Protein AF-A0A843GSZ5-F1 (afdb_monomer)

Foldseek 3Di:
DDPDPLPDDDAQAALPPRHPQKDWDWDWDQDPNDTFIKIKIARPPPRDIDIDRDSVVRRVVRNCSNPDVVDDD

Mean predicted aligned error: 7.59 Å

Solvent-accessible surface area (backbone atoms only — not comparable to full-atom values): 4680 Å² total; per-residue (Å²): 134,81,83,72,82,76,86,66,86,80,83,63,52,34,65,88,78,64,43,74,56,62,49,76,48,79,44,81,43,81,54,97,94,39,84,45,55,38,22,35,42,35,24,82,84,77,68,53,68,50,77,28,76,35,70,68,57,34,51,50,59,57,39,42,67,64,63,36,96,91,54,83,129

Secondary structure (DSSP, 8-state):
-------SSPPPPPTTT----EEEEEEEEEETTEEEEEEEEEETTT--EEEESSHHHHHHHHHHTT--TTS--

Nearest PDB structures (foldseek):
  3mo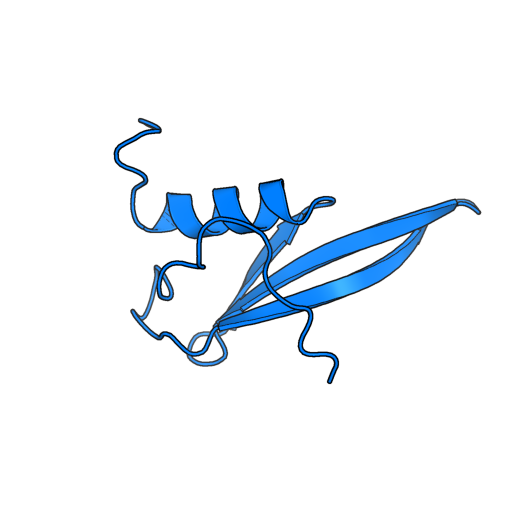n-assembly4_G  TM=7.950E-01  e=1.490E+00  Dioscoreophyllum cumminsii
  6lay-assembly1_B  TM=7.620E-01  e=1.802E+00  Dioscoreophyllum cumminsii
  6l4n-assembly1_A  TM=6.120E-01  e=5.761E-01  Dioscoreophyllum cumminsii
  3k44-assembly4_D  TM=6.833E-01  e=1.691E+00  Drosophila melanogaster
  8jz1-assembly1_B  TM=7.137E-01  e=4.659E+00  Dioscoreophyllum cumminsii

Structure (mmCIF, N/CA/C/O backbone):
data_AF-A0A843GSZ5-F1
#
_entry.id   AF-A0A843GSZ5-F1
#
loop_
_atom_site.group_PDB
_atom_site.id
_atom_site.type_symbol
_atom_site.label_atom_id
_atom_site.label_alt_id
_atom_site.label_comp_id
_atom_site.label_asym_id
_atom_site.label_entity_id
_atom_site.label_seq_id
_atom_site.pdbx_PDB_ins_code
_atom_site.Cartn_x
_atom_site.Cartn_y
_atom_site.Cartn_z
_atom_site.occupancy
_atom_site.B_iso_or_equiv
_atom_site.auth_seq_id
_atom_site.auth_comp_id
_atom_site.auth_asym_id
_atom_site.auth_atom_id
_atom_site.pdbx_PDB_model_num
ATOM 1 N N . MET A 1 1 ? 14.381 2.023 10.004 1.00 42.81 1 MET A N 1
ATOM 2 C CA . MET A 1 1 ? 13.025 2.352 9.512 1.00 42.81 1 MET A CA 1
ATOM 3 C C . MET A 1 1 ? 12.977 3.841 9.213 1.00 42.81 1 MET A C 1
ATOM 5 O O . MET A 1 1 ? 12.977 4.638 10.143 1.00 42.81 1 MET A O 1
ATOM 9 N N . LEU A 1 2 ? 13.044 4.224 7.938 1.00 31.45 2 LEU A N 1
ATOM 10 C CA . LEU A 1 2 ? 12.970 5.626 7.525 1.00 31.45 2 LEU A CA 1
ATOM 11 C C . LEU A 1 2 ? 11.515 6.098 7.637 1.00 31.45 2 LEU A C 1
ATOM 13 O O . LEU A 1 2 ? 10.648 5.625 6.908 1.00 31.45 2 LEU A O 1
ATOM 17 N N . LYS A 1 3 ? 11.242 7.017 8.568 1.00 39.66 3 LYS A N 1
ATOM 18 C CA . LYS A 1 3 ? 9.981 7.765 8.613 1.00 39.66 3 LYS A CA 1
ATOM 19 C C . LYS A 1 3 ? 10.072 8.869 7.564 1.00 39.66 3 LYS A C 1
ATOM 21 O O . LYS A 1 3 ? 10.546 9.961 7.857 1.00 39.66 3 LYS A O 1
ATOM 26 N N . ILE A 1 4 ? 9.698 8.557 6.327 1.00 47.91 4 ILE A N 1
ATOM 27 C CA . ILE A 1 4 ? 9.684 9.544 5.246 1.00 47.91 4 ILE A CA 1
ATOM 28 C C . ILE A 1 4 ? 8.545 10.536 5.539 1.00 47.91 4 ILE A C 1
ATOM 30 O O . ILE A 1 4 ? 7.402 10.098 5.711 1.00 47.91 4 ILE A O 1
ATOM 34 N N . PRO A 1 5 ? 8.817 11.852 5.637 1.00 44.97 5 PRO A N 1
ATOM 35 C CA . PRO A 1 5 ? 7.778 12.846 5.861 1.00 44.97 5 PRO A CA 1
ATOM 36 C C . PRO A 1 5 ? 6.763 12.799 4.716 1.00 44.97 5 PRO A C 1
ATOM 38 O O . PRO A 1 5 ? 7.095 12.908 3.536 1.00 44.97 5 PRO A O 1
ATOM 41 N N . ILE A 1 6 ? 5.503 12.579 5.084 1.00 53.06 6 ILE A N 1
ATOM 42 C CA . ILE A 1 6 ? 4.398 12.318 4.166 1.00 53.06 6 ILE A CA 1
ATOM 43 C C . ILE A 1 6 ? 3.937 13.654 3.564 1.00 53.06 6 ILE A C 1
ATOM 45 O O . ILE A 1 6 ? 2.939 14.216 3.996 1.00 53.06 6 ILE A O 1
ATOM 49 N N . THR A 1 7 ? 4.628 14.191 2.559 1.00 43.41 7 THR A N 1
ATOM 50 C CA . THR A 1 7 ? 4.083 15.318 1.783 1.00 43.41 7 THR A CA 1
ATOM 51 C C . THR A 1 7 ? 2.894 14.810 0.940 1.00 43.41 7 THR A C 1
ATOM 53 O O . THR A 1 7 ? 2.996 13.824 0.201 1.00 43.41 7 THR A O 1
ATOM 56 N N . GLY A 1 8 ? 1.700 15.382 1.151 1.00 54.75 8 GLY A N 1
ATOM 57 C CA . GLY A 1 8 ? 0.419 14.984 0.531 1.00 54.75 8 GLY A CA 1
ATOM 58 C C . GLY A 1 8 ? -0.710 14.722 1.545 1.00 54.75 8 GLY A C 1
ATOM 59 O O . GLY A 1 8 ? -0.458 14.694 2.746 1.00 54.75 8 GLY A O 1
ATOM 60 N N . LYS A 1 9 ? -1.959 14.526 1.071 1.00 62.72 9 LYS A N 1
ATOM 61 C CA . LYS A 1 9 ? -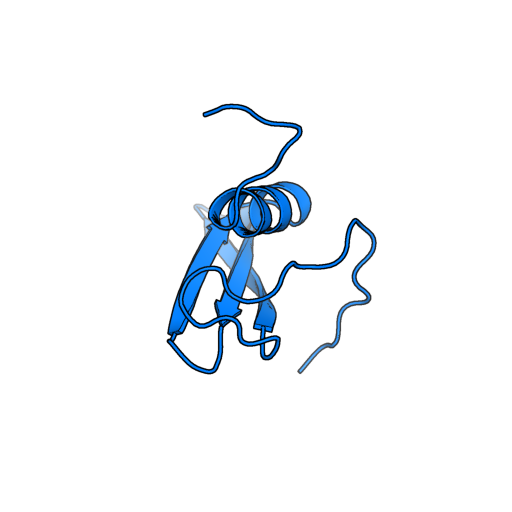3.116 14.207 1.942 1.00 62.72 9 LYS A CA 1
ATOM 62 C C . LYS A 1 9 ? -2.759 13.040 2.892 1.00 62.72 9 LYS A C 1
ATOM 64 O O . LYS A 1 9 ? -2.161 12.062 2.423 1.00 62.72 9 LYS A O 1
ATOM 69 N N . PRO A 1 10 ? -3.127 13.116 4.185 1.00 78.31 10 PRO A N 1
ATOM 70 C CA . PRO A 1 10 ? -2.871 12.042 5.138 1.00 78.31 10 PRO A CA 1
ATOM 71 C C . PRO A 1 10 ? -3.554 10.736 4.702 1.00 78.31 10 PRO A C 1
ATOM 73 O O . PRO A 1 10 ? -4.557 10.738 3.977 1.00 78.31 10 PRO A O 1
ATOM 76 N N . LEU A 1 11 ? -2.981 9.605 5.116 1.00 85.81 11 LEU A N 1
ATOM 77 C CA . LEU A 1 11 ? -3.590 8.296 4.896 1.00 85.81 11 LEU A CA 1
ATOM 78 C C . LEU A 1 11 ? -4.844 8.168 5.760 1.00 85.81 11 LEU A C 1
ATOM 80 O O . LEU A 1 11 ? -4.802 8.4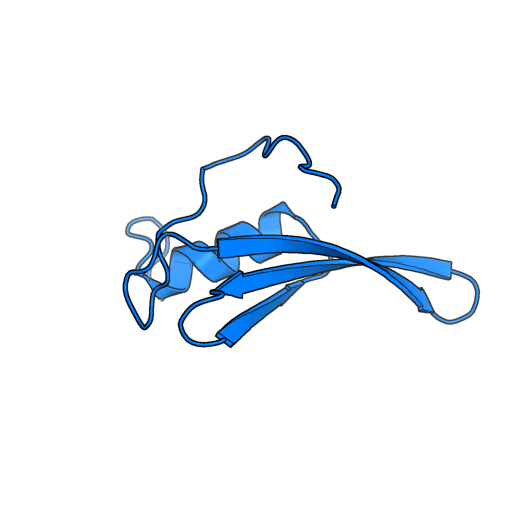40 6.957 1.00 85.81 11 LEU A O 1
ATOM 84 N N . LYS A 1 12 ? -5.954 7.745 5.149 1.00 88.81 12 LYS A N 1
ATOM 85 C CA . LYS A 1 12 ? -7.155 7.346 5.885 1.00 88.81 12 LYS A CA 1
ATOM 86 C C . LYS A 1 12 ? -6.864 6.059 6.682 1.00 88.81 12 LYS A C 1
ATOM 88 O O . LYS A 1 12 ? -6.044 5.251 6.224 1.00 88.81 12 LYS A O 1
ATOM 93 N N . PRO A 1 13 ? -7.577 5.827 7.804 1.00 91.44 13 PRO A N 1
ATOM 94 C CA . PRO A 1 13 ? -7.512 4.574 8.553 1.00 91.44 13 PRO A CA 1
ATOM 95 C C . PRO A 1 13 ? -7.780 3.366 7.655 1.00 91.44 13 PRO A C 1
ATOM 97 O O . PRO A 1 13 ? -8.393 3.486 6.588 1.00 91.44 13 PRO A O 1
ATOM 100 N N . CYS A 1 14 ? -7.365 2.183 8.104 1.00 92.19 14 CYS A N 1
ATOM 101 C CA . CYS A 1 14 ? -7.499 0.969 7.321 1.00 92.19 14 CYS A CA 1
ATOM 102 C C . CYS A 1 14 ? -8.967 0.748 6.925 1.00 92.19 14 CYS A C 1
ATOM 104 O O . CYS A 1 14 ? -9.834 0.689 7.801 1.00 92.19 14 CYS A O 1
ATOM 106 N N . PRO A 1 15 ? -9.266 0.583 5.628 1.00 90.06 15 PRO A N 1
ATOM 107 C CA . PRO A 1 15 ? -10.641 0.470 5.153 1.00 90.06 15 PRO A CA 1
ATOM 108 C C . PRO A 1 15 ? -11.327 -0.831 5.584 1.00 90.06 15 PRO A C 1
ATOM 110 O O . PRO A 1 15 ? -12.549 -0.896 5.572 1.00 90.06 15 PRO A O 1
ATOM 113 N N . PHE A 1 16 ? -10.558 -1.842 5.997 1.00 89.25 16 PHE A N 1
ATOM 114 C CA . PHE A 1 16 ? -11.082 -3.156 6.374 1.00 89.25 16 PHE A CA 1
ATOM 115 C C . PHE A 1 16 ? -11.276 -3.321 7.885 1.00 89.25 16 PHE A C 1
ATOM 117 O O . PHE A 1 16 ? -12.231 -3.955 8.312 1.00 89.25 16 PHE A O 1
ATOM 124 N N . CYS A 1 17 ? -10.376 -2.766 8.705 1.00 92.00 17 CYS A N 1
ATOM 125 C CA . CYS A 1 17 ? -10.390 -2.971 10.162 1.00 92.00 17 CYS A CA 1
ATOM 126 C C . CYS A 1 17 ? -10.408 -1.675 10.985 1.00 92.00 17 CYS A C 1
ATOM 128 O O . CYS A 1 17 ? -10.335 -1.729 12.214 1.00 92.00 17 CYS A O 1
ATOM 130 N N . GLY A 1 18 ? -10.426 -0.514 10.322 1.00 90.88 18 GLY A N 1
ATOM 131 C CA . GLY A 1 18 ? -10.470 0.806 10.954 1.00 90.88 18 GLY A CA 1
ATOM 132 C C . GLY A 1 18 ? -9.198 1.229 11.692 1.00 90.88 18 GLY A C 1
ATOM 133 O O . GLY A 1 18 ? -9.212 2.261 12.344 1.00 90.88 18 GLY A O 1
ATOM 134 N N . SER A 1 19 ? -8.111 0.454 11.630 1.00 91.31 19 SER A N 1
ATOM 135 C CA . SER A 1 19 ? -6.874 0.771 12.352 1.00 91.31 19 SER A CA 1
ATOM 136 C C . SER A 1 19 ? -6.077 1.898 11.695 1.00 91.31 19 SER A C 1
ATOM 138 O O . SER A 1 19 ? -5.868 1.874 10.483 1.00 91.31 19 SER A O 1
ATOM 140 N N . ASP A 1 20 ? -5.542 2.798 12.517 1.00 90.94 20 ASP A N 1
ATOM 141 C CA . ASP A 1 20 ? -4.573 3.826 12.111 1.00 90.94 20 ASP A CA 1
ATOM 142 C C . ASP A 1 20 ? -3.128 3.314 12.056 1.00 90.94 20 ASP A C 1
ATOM 144 O O . ASP A 1 20 ? -2.220 4.039 11.652 1.00 90.94 20 ASP A O 1
ATOM 148 N N . ASN A 1 21 ? -2.891 2.054 12.442 1.00 91.06 21 ASN A N 1
ATOM 149 C CA . ASN A 1 21 ? -1.572 1.436 12.366 1.00 91.06 21 ASN A CA 1
ATOM 150 C C . ASN A 1 21 ? -1.275 1.029 10.916 1.00 91.06 21 ASN A C 1
ATOM 152 O O . ASN A 1 21 ? -1.486 -0.118 10.506 1.00 91.06 21 ASN A O 1
ATOM 156 N N . ILE A 1 22 ? -0.860 2.025 10.137 1.00 92.00 22 ILE A N 1
ATOM 157 C CA . ILE A 1 22 ? -0.597 1.933 8.707 1.00 92.00 22 ILE A CA 1
ATOM 158 C C . ILE A 1 22 ? 0.840 2.360 8.440 1.00 92.00 22 ILE A C 1
ATOM 160 O O . ILE A 1 22 ? 1.279 3.426 8.872 1.00 92.00 22 ILE A O 1
ATOM 164 N N . SER A 1 23 ? 1.548 1.542 7.673 1.00 90.75 23 SER A N 1
ATOM 165 C CA . SER A 1 23 ? 2.911 1.802 7.230 1.00 90.75 23 SER A CA 1
ATOM 166 C C . SER A 1 23 ? 2.929 2.087 5.732 1.00 90.75 23 SER A C 1
ATOM 168 O O . SER A 1 23 ? 2.265 1.399 4.959 1.00 90.75 23 SER A O 1
ATOM 170 N N . LEU A 1 24 ? 3.703 3.093 5.324 1.00 90.12 24 LEU A N 1
ATOM 171 C CA . LEU A 1 24 ? 4.081 3.340 3.933 1.00 90.12 24 LEU A CA 1
ATOM 172 C C . LEU A 1 24 ? 5.576 3.060 3.805 1.00 90.12 24 LEU A C 1
ATOM 174 O O . LEU A 1 24 ? 6.373 3.644 4.538 1.00 90.12 24 LEU A O 1
ATOM 178 N N . PHE A 1 25 ? 5.944 2.192 2.873 1.00 90.62 25 PHE A N 1
ATOM 179 C CA . PHE A 1 25 ? 7.332 1.866 2.576 1.00 90.62 25 PHE A CA 1
ATOM 180 C C . PHE A 1 25 ? 7.604 1.925 1.076 1.00 90.62 25 PHE A C 1
ATOM 182 O O . PHE A 1 25 ? 6.709 1.736 0.252 1.00 90.62 25 PHE A O 1
ATOM 189 N N . GLU A 1 26 ? 8.852 2.236 0.746 1.00 92.44 26 GLU A N 1
ATOM 190 C CA . GLU A 1 26 ? 9.389 2.277 -0.609 1.00 92.44 26 GLU A CA 1
ATOM 191 C C . GLU A 1 26 ? 10.350 1.095 -0.779 1.00 92.44 26 GLU A C 1
ATOM 193 O O . GLU A 1 26 ? 11.219 0.858 0.061 1.00 92.44 26 GLU A O 1
ATOM 198 N N . GLU A 1 27 ? 10.171 0.340 -1.855 1.00 90.44 27 GLU A N 1
ATOM 199 C CA . GLU A 1 27 ? 11.012 -0.777 -2.268 1.00 90.44 27 GLU A CA 1
ATOM 200 C C . GLU A 1 27 ? 11.655 -0.413 -3.612 1.00 90.44 27 GLU A C 1
ATOM 202 O O . GLU A 1 27 ? 10.953 -0.179 -4.596 1.00 90.44 27 GLU A O 1
ATOM 207 N N . CYS A 1 28 ? 12.987 -0.372 -3.669 1.00 90.12 28 CYS A N 1
ATOM 208 C CA . CYS A 1 28 ? 13.713 -0.241 -4.932 1.00 90.12 28 CYS A CA 1
ATOM 209 C C . CYS A 1 28 ? 13.710 -1.592 -5.655 1.00 90.12 28 CYS A C 1
ATOM 211 O O . CYS A 1 28 ? 14.132 -2.604 -5.090 1.00 90.12 28 CYS A O 1
ATOM 213 N N . VAL A 1 29 ? 13.240 -1.609 -6.899 1.00 88.19 29 VAL A N 1
ATOM 214 C CA . VAL A 1 29 ? 13.213 -2.789 -7.761 1.00 88.19 29 VAL A CA 1
ATOM 215 C C . VAL A 1 29 ? 14.118 -2.575 -8.968 1.00 88.19 29 VAL A C 1
ATOM 217 O O . VAL A 1 29 ? 14.108 -1.523 -9.602 1.00 88.19 29 VAL A O 1
ATOM 220 N N . ASN A 1 30 ? 14.912 -3.592 -9.294 1.00 88.88 30 ASN A N 1
ATOM 221 C CA . ASN A 1 30 ? 15.728 -3.593 -10.502 1.00 88.88 30 ASN A CA 1
ATOM 222 C C . ASN A 1 30 ? 14.953 -4.302 -11.613 1.00 88.88 30 ASN A C 1
ATOM 224 O O . ASN A 1 30 ? 14.639 -5.486 -11.484 1.00 88.88 30 ASN A O 1
ATOM 228 N N . PHE A 1 31 ? 14.672 -3.600 -12.706 1.00 78.69 31 PHE A N 1
ATOM 229 C CA . PHE A 1 31 ? 14.015 -4.161 -13.881 1.00 78.69 31 PHE A CA 1
ATOM 230 C C . PHE A 1 31 ? 14.869 -3.914 -15.124 1.00 78.69 31 PHE A C 1
ATOM 232 O O . PHE A 1 31 ? 15.065 -2.770 -15.515 1.00 78.69 31 PHE A O 1
ATOM 239 N N . MET A 1 32 ? 15.398 -4.981 -15.736 1.00 77.62 32 MET A N 1
ATOM 240 C CA . MET A 1 32 ? 16.182 -4.924 -16.986 1.00 77.62 32 MET A CA 1
ATOM 241 C C . MET A 1 32 ? 17.229 -3.786 -17.024 1.00 77.62 32 MET A C 1
ATOM 243 O O . MET A 1 32 ? 17.284 -3.021 -17.980 1.00 77.62 32 MET A O 1
ATOM 247 N N . ASN A 1 33 ? 18.062 -3.675 -15.982 1.00 85.62 33 ASN A N 1
ATOM 248 C CA . ASN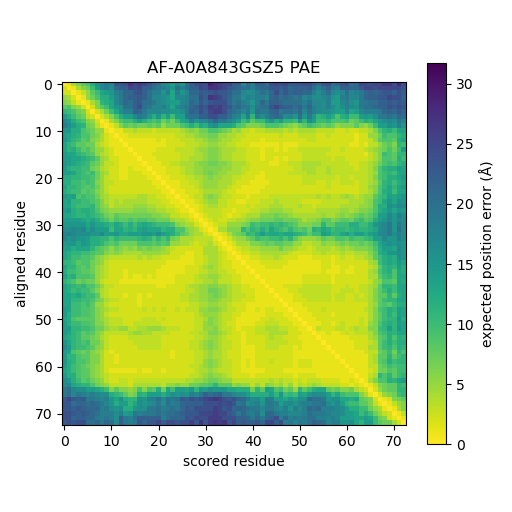 A 1 33 ? 19.097 -2.636 -15.797 1.00 85.62 33 ASN A CA 1
ATOM 249 C C . ASN A 1 33 ? 18.603 -1.220 -15.444 1.00 85.62 33 ASN A C 1
ATOM 251 O O . ASN A 1 33 ? 19.420 -0.308 -15.324 1.00 85.62 33 ASN A O 1
ATOM 255 N N . PHE A 1 34 ? 17.307 -1.033 -15.195 1.00 81.62 34 PHE A N 1
ATOM 256 C CA . PHE A 1 34 ? 16.744 0.204 -14.657 1.00 81.62 34 PHE A CA 1
ATOM 257 C C . PHE A 1 34 ? 16.371 0.031 -13.183 1.00 81.62 34 PHE A C 1
ATOM 259 O O . PHE A 1 34 ? 15.892 -1.028 -12.771 1.00 81.62 34 PHE A O 1
ATOM 266 N N . LYS A 1 35 ? 16.601 1.079 -12.386 1.00 86.69 35 LYS A N 1
ATOM 267 C CA . LYS A 1 35 ? 16.095 1.171 -11.013 1.00 86.69 35 LYS A CA 1
ATOM 268 C C . LYS A 1 35 ? 14.733 1.841 -11.052 1.00 86.69 35 LYS A C 1
ATOM 270 O O . LYS A 1 35 ? 14.623 2.952 -11.564 1.00 86.69 35 LYS A O 1
ATOM 275 N N . ASP A 1 36 ? 13.738 1.177 -10.492 1.00 90.00 36 ASP A N 1
ATOM 276 C CA . ASP A 1 36 ? 12.400 1.720 -10.296 1.00 90.00 36 ASP A CA 1
ATOM 277 C C . ASP A 1 36 ? 12.001 1.586 -8.819 1.00 90.00 36 ASP A C 1
ATOM 279 O O . ASP A 1 36 ? 12.646 0.870 -8.049 1.00 90.00 36 ASP A O 1
ATOM 283 N N . TYR A 1 37 ? 10.956 2.291 -8.402 1.00 89.06 37 TYR A N 1
ATOM 284 C CA . TYR A 1 37 ? 10.501 2.324 -7.017 1.00 89.06 37 TYR A CA 1
ATOM 285 C C . TYR A 1 37 ? 9.042 1.892 -6.919 1.00 89.06 37 TYR A C 1
ATOM 287 O O . TYR A 1 37 ? 8.148 2.427 -7.576 1.00 89.06 37 TYR A O 1
ATOM 295 N N . ILE A 1 38 ? 8.788 0.926 -6.043 1.00 92.19 38 ILE A N 1
ATOM 296 C CA . ILE A 1 38 ? 7.444 0.491 -5.690 1.00 92.19 38 ILE A CA 1
ATOM 297 C C . ILE A 1 38 ? 7.122 1.011 -4.299 1.00 92.19 38 ILE A C 1
ATOM 299 O O . ILE A 1 38 ? 7.854 0.792 -3.340 1.00 92.19 38 ILE A O 1
ATOM 303 N N . TYR A 1 39 ? 5.971 1.653 -4.179 1.00 93.00 39 TYR A N 1
ATOM 304 C CA . TYR A 1 39 ? 5.429 2.115 -2.917 1.00 93.00 39 TYR A CA 1
ATOM 305 C C . TYR A 1 39 ? 4.354 1.156 -2.441 1.00 93.00 39 TYR A C 1
ATOM 307 O O . TYR A 1 39 ? 3.405 0.851 -3.174 1.00 93.00 39 TYR A O 1
ATOM 315 N N . THR A 1 40 ? 4.477 0.730 -1.191 1.00 93.56 40 THR A N 1
ATOM 316 C CA . THR A 1 40 ? 3.543 -0.179 -0.541 1.00 93.56 40 THR A CA 1
ATOM 317 C C . THR A 1 40 ? 2.921 0.498 0.671 1.00 93.56 40 THR A C 1
ATOM 319 O O . THR A 1 40 ? 3.630 1.048 1.510 1.00 93.56 40 THR A O 1
ATOM 322 N N . ILE A 1 41 ? 1.594 0.436 0.778 1.00 94.06 41 ILE A N 1
ATOM 323 C CA . ILE A 1 41 ? 0.879 0.741 2.022 1.00 94.06 41 ILE A CA 1
ATOM 324 C C . ILE A 1 41 ? 0.384 -0.568 2.622 1.00 94.06 41 ILE A C 1
ATOM 326 O O . ILE A 1 41 ? -0.207 -1.383 1.908 1.00 94.06 41 ILE A O 1
ATOM 330 N N . GLU A 1 42 ? 0.586 -0.744 3.924 1.00 94.38 42 GLU A N 1
ATOM 331 C CA . GLU A 1 42 ? 0.173 -1.919 4.687 1.00 94.38 42 GLU A CA 1
ATOM 332 C C . GLU A 1 42 ? -0.466 -1.521 6.018 1.00 94.38 42 GLU A C 1
ATOM 334 O O . GLU A 1 42 ? 0.032 -0.647 6.723 1.00 94.38 42 GLU A O 1
ATOM 339 N N . CYS A 1 43 ? -1.557 -2.190 6.387 1.00 93.81 43 CYS A N 1
ATOM 340 C CA . CYS A 1 43 ? -2.100 -2.130 7.737 1.00 93.81 43 CYS A CA 1
ATOM 341 C C . CYS A 1 43 ? -1.493 -3.235 8.604 1.00 93.81 43 CYS A C 1
ATOM 343 O O . CYS A 1 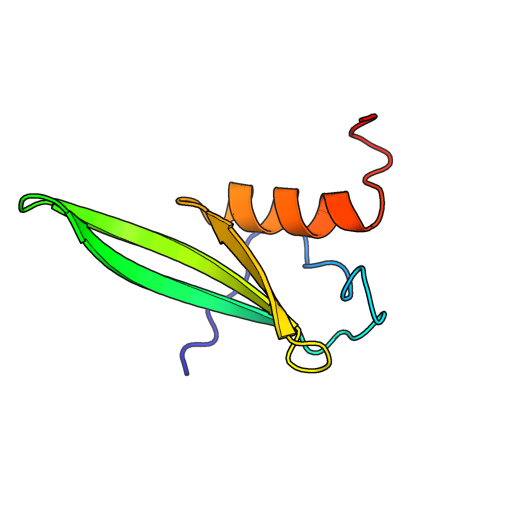43 ? -1.788 -4.408 8.388 1.00 93.81 43 CYS A O 1
ATOM 345 N N . SER A 1 44 ? -0.772 -2.864 9.660 1.00 92.50 44 SER A N 1
ATOM 346 C CA . SER A 1 44 ? -0.108 -3.801 10.579 1.00 92.50 44 SER A CA 1
ATOM 347 C C . SER A 1 44 ? -1.081 -4.651 11.413 1.00 92.50 44 SER A C 1
ATOM 349 O O . SER A 1 44 ? -0.666 -5.591 12.080 1.00 92.50 44 SER A O 1
ATOM 351 N N . ARG A 1 45 ? -2.379 -4.302 11.437 1.00 92.00 45 ARG A N 1
ATOM 352 C CA . ARG A 1 45 ? -3.404 -5.024 12.214 1.00 92.00 45 ARG A CA 1
ATOM 353 C C . ARG A 1 45 ? -4.043 -6.174 11.439 1.00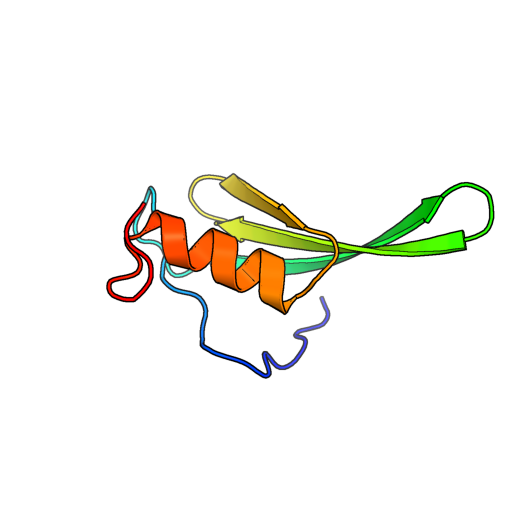 92.00 45 ARG A C 1
ATOM 355 O O . ARG A 1 45 ? -4.302 -7.221 12.012 1.00 92.00 45 ARG A O 1
ATOM 362 N N . CYS A 1 46 ? -4.386 -5.946 10.172 1.00 92.25 46 CYS A N 1
ATOM 363 C CA . CYS A 1 46 ? -5.125 -6.919 9.351 1.00 92.25 46 CYS A CA 1
ATOM 364 C C . CYS A 1 46 ? -4.368 -7.350 8.092 1.00 92.25 46 CYS A C 1
ATOM 366 O O . CYS A 1 46 ? -4.921 -8.074 7.270 1.00 92.25 46 CYS A O 1
ATOM 368 N N . ASN A 1 47 ? -3.133 -6.873 7.915 1.00 92.44 47 ASN A N 1
ATOM 369 C CA . ASN A 1 47 ? -2.249 -7.160 6.782 1.00 92.44 47 ASN A CA 1
ATOM 370 C C . ASN A 1 47 ? -2.823 -6.755 5.413 1.00 92.44 47 ASN A C 1
ATOM 372 O O . ASN A 1 47 ? -2.340 -7.180 4.360 1.00 92.44 47 ASN A O 1
ATOM 376 N N . ALA A 1 48 ? -3.853 -5.903 5.399 1.00 92.00 48 ALA A N 1
ATOM 377 C CA . ALA A 1 48 ? -4.361 -5.319 4.172 1.00 92.00 48 ALA A CA 1
ATOM 378 C C . ALA A 1 48 ? -3.271 -4.466 3.522 1.00 92.00 48 ALA A C 1
ATOM 380 O O . ALA A 1 48 ? -2.752 -3.540 4.146 1.00 92.00 48 ALA A O 1
ATOM 381 N N . ARG A 1 49 ? -2.964 -4.754 2.253 1.00 93.88 49 ARG A N 1
ATOM 382 C CA . ARG A 1 49 ? -1.858 -4.121 1.527 1.00 93.88 49 ARG A CA 1
ATOM 383 C C . ARG A 1 49 ? -2.242 -3.628 0.133 1.00 93.88 49 ARG A C 1
ATOM 385 O O . ARG A 1 49 ? -3.249 -4.054 -0.447 1.00 93.88 49 ARG A O 1
A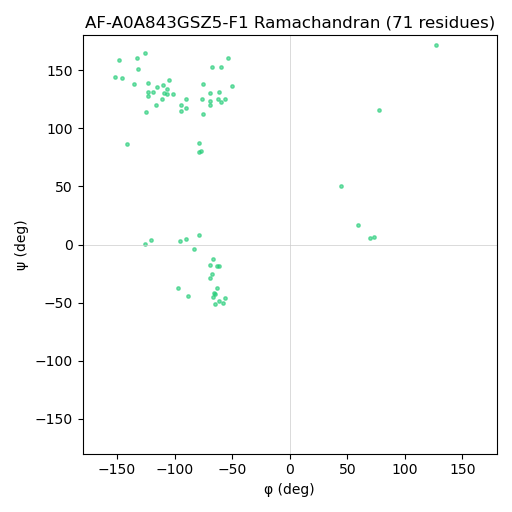TOM 392 N N . ILE A 1 50 ? -1.451 -2.709 -0.411 1.00 94.00 50 ILE A N 1
ATOM 393 C CA . ILE A 1 50 ? -1.520 -2.257 -1.807 1.00 94.00 50 ILE A CA 1
ATOM 394 C C . ILE A 1 50 ? -0.145 -1.789 -2.282 1.00 94.00 50 ILE A C 1
ATOM 396 O O . ILE A 1 50 ? 0.584 -1.184 -1.506 1.00 94.00 50 ILE A O 1
ATOM 400 N N . LYS A 1 51 ? 0.180 -2.039 -3.557 1.00 93.12 51 LYS A N 1
ATOM 401 C CA . LYS A 1 51 ? 1.429 -1.612 -4.205 1.00 93.12 51 LYS A CA 1
ATOM 402 C C . LYS A 1 51 ? 1.155 -0.762 -5.452 1.00 93.12 51 LYS A C 1
ATOM 404 O O . LYS A 1 51 ? 0.239 -1.086 -6.221 1.00 93.12 51 LYS A O 1
ATOM 409 N N . ARG A 1 52 ? 1.923 0.315 -5.660 1.00 93.19 52 ARG A N 1
ATOM 410 C CA . ARG A 1 52 ? 1.924 1.154 -6.881 1.00 93.19 52 ARG A CA 1
ATOM 411 C C . ARG A 1 52 ? 3.316 1.737 -7.140 1.00 93.19 52 ARG A C 1
ATOM 413 O O . ARG A 1 52 ? 4.075 1.926 -6.203 1.00 93.19 52 ARG A O 1
ATOM 420 N N . TYR A 1 53 ? 3.588 2.131 -8.380 1.00 90.00 53 TYR A N 1
ATOM 421 C CA . TYR A 1 53 ? 4.841 2.782 -8.801 1.00 90.00 53 TYR A CA 1
ATOM 422 C C . TYR A 1 53 ? 4.922 4.285 -8.465 1.00 90.00 53 TYR A C 1
ATOM 424 O O . TYR A 1 53 ? 5.818 4.988 -8.909 1.00 90.00 53 TYR A O 1
ATOM 432 N N . SER A 1 54 ? 3.964 4.831 -7.704 1.00 89.56 54 SER A N 1
ATOM 433 C CA . SER A 1 54 ? 4.027 6.224 -7.247 1.00 89.56 54 SER A CA 1
ATOM 434 C C . SER A 1 54 ? 3.418 6.411 -5.861 1.00 89.56 54 SER A C 1
ATOM 436 O O . SER A 1 54 ? 2.379 5.823 -5.538 1.00 89.56 54 SER A O 1
ATOM 438 N N . VAL A 1 55 ? 4.023 7.296 -5.060 1.00 89.56 55 VAL A N 1
ATOM 439 C CA . VAL A 1 55 ? 3.518 7.691 -3.732 1.00 89.56 55 VAL A CA 1
ATOM 440 C C . VAL A 1 55 ? 2.083 8.216 -3.830 1.00 89.56 55 VAL A C 1
ATOM 442 O O . VAL A 1 55 ? 1.204 7.831 -3.058 1.00 89.56 55 VAL A O 1
ATOM 445 N N . THR A 1 56 ? 1.818 9.092 -4.799 1.00 89.19 56 THR A N 1
ATOM 446 C CA . THR A 1 56 ? 0.489 9.682 -4.998 1.00 89.19 56 THR A CA 1
ATOM 447 C C . THR A 1 56 ? -0.535 8.621 -5.393 1.00 89.19 56 THR A C 1
ATOM 449 O O . THR A 1 56 ? -1.641 8.599 -4.851 1.00 89.19 56 THR A O 1
ATOM 452 N N . GLY A 1 57 ? -0.165 7.702 -6.291 1.00 89.25 57 GLY A N 1
ATOM 453 C CA . GLY A 1 57 ? -1.037 6.621 -6.740 1.00 89.25 57 GLY A CA 1
ATOM 454 C C . GLY A 1 57 ? -1.363 5.626 -5.629 1.00 89.25 57 GLY A C 1
ATOM 455 O O . GLY A 1 57 ? -2.525 5.229 -5.496 1.00 89.25 57 GLY A O 1
ATOM 456 N N . VAL A 1 58 ? -0.377 5.251 -4.803 1.00 91.94 58 VAL A N 1
ATOM 457 C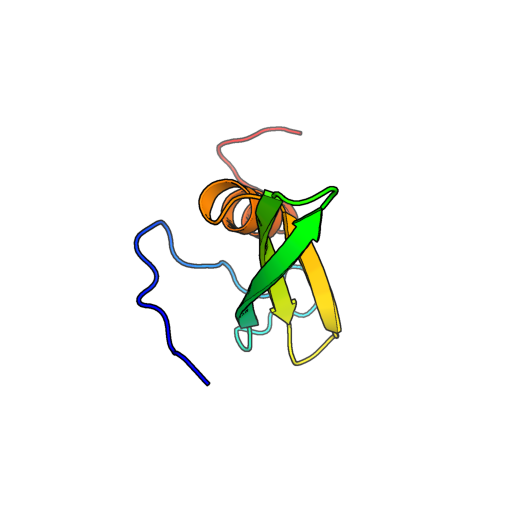 CA . VAL A 1 58 ? -0.597 4.314 -3.690 1.00 91.94 58 VAL A CA 1
ATOM 458 C C . VAL A 1 58 ? -1.508 4.931 -2.627 1.00 91.94 58 VAL A C 1
ATOM 460 O O . VAL A 1 58 ? -2.491 4.301 -2.238 1.00 91.94 58 VAL A O 1
ATOM 463 N N . LYS A 1 59 ? -1.273 6.198 -2.246 1.00 89.75 59 LYS A N 1
ATOM 464 C CA . LYS A 1 59 ? -2.108 6.939 -1.283 1.00 89.75 59 LYS A CA 1
ATOM 465 C C . LYS A 1 59 ? -3.542 7.098 -1.779 1.00 89.75 59 LYS A C 1
ATOM 467 O O . LYS A 1 59 ? -4.482 6.800 -1.047 1.00 89.75 59 LYS A O 1
ATOM 472 N N . ARG A 1 60 ? -3.718 7.531 -3.033 1.00 89.44 60 ARG A N 1
ATOM 473 C CA . ARG A 1 60 ? -5.039 7.683 -3.661 1.00 89.44 60 ARG A CA 1
ATOM 474 C C . ARG A 1 60 ? -5.792 6.354 -3.666 1.00 89.44 60 ARG A C 1
ATOM 476 O O . ARG A 1 60 ? -6.927 6.290 -3.209 1.00 89.44 60 ARG A O 1
ATOM 483 N N . SER A 1 61 ? -5.141 5.288 -4.128 1.00 90.31 61 SER A N 1
ATOM 484 C CA . SER A 1 61 ? -5.756 3.959 -4.201 1.00 90.31 61 SER A CA 1
ATOM 485 C C . SER A 1 61 ? -6.135 3.420 -2.817 1.00 90.31 61 SER A C 1
ATOM 487 O O . SER A 1 61 ? -7.174 2.784 -2.673 1.00 90.31 61 SER A O 1
ATOM 489 N N . TRP A 1 62 ? -5.319 3.683 -1.791 1.00 91.12 62 TRP A N 1
ATOM 490 C CA . TRP A 1 62 ? -5.644 3.331 -0.409 1.00 91.12 62 TRP A CA 1
ATOM 491 C C . TRP A 1 62 ? -6.863 4.103 0.106 1.00 91.12 62 TRP A C 1
ATOM 493 O O . TRP A 1 62 ? -7.824 3.499 0.578 1.00 91.12 62 TRP A O 1
ATOM 503 N N . ASN A 1 63 ? -6.862 5.429 -0.045 1.00 89.00 63 ASN A N 1
ATOM 504 C CA . ASN A 1 63 ? -7.912 6.301 0.483 1.00 89.00 63 ASN A CA 1
ATOM 505 C C . ASN A 1 63 ? -9.277 6.110 -0.208 1.00 89.00 63 ASN A C 1
ATOM 507 O O . ASN A 1 63 ? -10.305 6.359 0.428 1.00 89.00 63 ASN A O 1
ATOM 511 N N . ARG A 1 64 ? -9.302 5.630 -1.461 1.00 87.31 64 ARG A N 1
ATOM 512 C CA . ARG A 1 64 ? -10.533 5.278 -2.197 1.00 87.31 64 ARG A CA 1
ATOM 513 C C . ARG A 1 64 ? -11.251 4.049 -1.647 1.00 87.31 64 ARG A C 1
ATOM 515 O O . ARG A 1 64 ? -12.471 3.986 -1.698 1.00 87.31 64 ARG A O 1
ATOM 522 N N . ARG A 1 65 ? -10.532 3.101 -1.036 1.00 83.88 65 ARG A N 1
ATOM 523 C CA . ARG A 1 65 ? -11.140 1.886 -0.452 1.00 83.88 65 ARG A CA 1
ATOM 524 C C . ARG A 1 65 ? -12.112 2.178 0.698 1.00 83.88 65 ARG A C 1
ATOM 526 O O . ARG A 1 65 ? -12.914 1.324 1.043 1.00 83.88 65 ARG A O 1
ATOM 533 N N . LYS A 1 66 ? -12.030 3.367 1.299 1.00 68.50 66 LYS A N 1
ATOM 534 C CA . LYS A 1 66 ? -12.938 3.854 2.352 1.00 68.50 66 LYS A CA 1
ATOM 535 C C . LYS A 1 66 ? -14.148 4.621 1.796 1.00 68.50 66 LYS A C 1
ATOM 537 O O . LYS A 1 66 ? -14.894 5.185 2.588 1.00 68.50 66 LYS A O 1
ATOM 542 N N . GLY A 1 67 ? -14.303 4.673 0.471 1.00 55.19 67 GLY A N 1
ATOM 543 C CA . GLY A 1 67 ? -15.111 5.673 -0.216 1.00 55.19 67 GLY A CA 1
ATOM 544 C C . GLY A 1 67 ? -14.342 6.992 -0.271 1.00 55.19 67 GLY A C 1
ATOM 545 O O . GLY A 1 67 ? -13.994 7.581 0.761 1.00 55.19 67 GLY A O 1
ATOM 546 N N . ASP A 1 68 ? -14.000 7.440 -1.473 1.00 49.06 68 ASP A N 1
ATOM 547 C CA . ASP A 1 68 ? -13.617 8.829 -1.695 1.00 49.06 68 ASP A CA 1
ATOM 548 C C . ASP A 1 68 ? -14.883 9.569 -2.145 1.00 49.06 68 ASP A C 1
ATOM 550 O O . ASP A 1 68 ? -15.425 9.205 -3.186 1.00 49.06 68 ASP A O 1
ATOM 554 N N . PRO A 1 69 ? -15.415 10.537 -1.375 1.00 52.91 69 PRO A N 1
ATOM 555 C CA . PRO A 1 69 ? -16.592 11.287 -1.813 1.00 52.91 69 PRO A CA 1
ATOM 556 C C . PRO A 1 69 ? -16.340 12.080 -3.109 1.00 52.91 69 PRO A C 1
ATOM 558 O O . PRO A 1 69 ? -17.298 12.426 -3.789 1.00 52.91 69 PRO A O 1
ATOM 561 N N . ASP A 1 70 ? -15.072 12.317 -3.470 1.00 50.16 70 ASP A N 1
ATOM 562 C CA . ASP A 1 70 ? -14.663 13.077 -4.659 1.00 50.16 70 ASP A CA 1
ATOM 563 C C . ASP A 1 70 ? -14.362 12.190 -5.892 1.00 50.16 70 ASP A C 1
ATOM 565 O O . ASP A 1 70 ? -13.914 12.695 -6.922 1.00 50.16 70 ASP A O 1
ATOM 569 N N . ASP A 1 71 ? -14.550 10.867 -5.804 1.00 44.88 71 ASP A N 1
ATOM 570 C CA . ASP A 1 71 ? -14.300 9.916 -6.899 1.00 44.88 71 ASP A CA 1
ATOM 571 C C . ASP A 1 71 ? -15.387 8.827 -6.887 1.00 44.88 71 ASP A C 1
ATOM 573 O O . ASP A 1 71 ? -15.209 7.793 -6.233 1.00 44.88 71 ASP A O 1
ATOM 577 N N . PRO A 1 72 ? -16.542 9.062 -7.546 1.00 44.38 72 PRO A N 1
ATOM 578 C CA . PRO A 1 72 ? -17.549 8.024 -7.710 1.00 44.38 72 PRO A CA 1
ATOM 579 C C . PRO A 1 72 ? -16.935 6.870 -8.514 1.00 44.38 72 PRO A C 1
ATOM 581 O O . PRO A 1 72 ? -16.270 7.105 -9.523 1.00 44.38 72 PRO A O 1
ATOM 584 N N . MET A 1 73 ? -17.109 5.646 -8.004 1.00 45.88 73 MET A N 1
ATOM 585 C CA . MET A 1 73 ? -16.698 4.396 -8.662 1.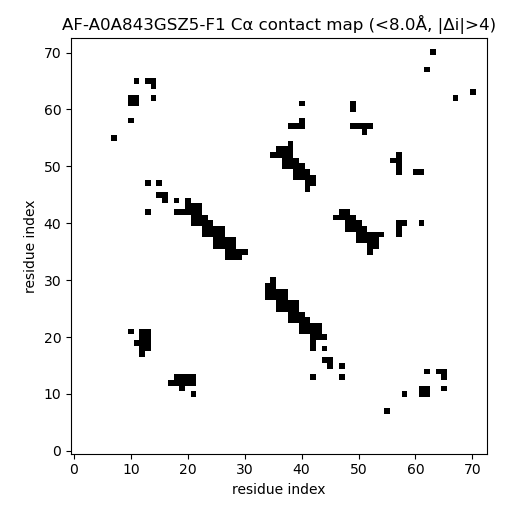00 45.88 73 MET A CA 1
ATOM 586 C C . MET A 1 73 ? -17.234 4.291 -10.088 1.00 45.88 73 MET A C 1
ATOM 588 O O . MET A 1 73 ? -18.394 4.711 -10.305 1.00 45.88 73 MET A O 1
#

Sequence (73 aa):
MLKIPITGKPLKPCPFCGSDNISLFEECVNFMNFKDYIYTIECSRCNARIKRYSVTGVKRSWNRRKGDPDDPM

Radius of gyration: 13.06 Å; Cα contacts (8 Å, |Δi|>4): 107; chains: 1; bounding box: 37×22×29 Å

pLDDT: mean 80.32, std 18.06, range [31.45, 94.38]